Protein AF-A0A6P1ZA01-F1 (afdb_monomer)

Structure (mmCIF, N/CA/C/O backbone):
data_AF-A0A6P1ZA01-F1
#
_entry.id   AF-A0A6P1ZA01-F1
#
loop_
_atom_site.group_PDB
_atom_site.id
_atom_site.type_symbol
_atom_site.label_atom_id
_atom_site.label_alt_id
_atom_site.label_comp_id
_atom_site.label_asym_id
_atom_site.label_entity_id
_atom_site.label_seq_id
_atom_site.pdbx_PDB_ins_code
_atom_site.Cartn_x
_atom_site.Cartn_y
_atom_site.Cartn_z
_atom_site.occupancy
_atom_site.B_iso_or_equiv
_atom_site.auth_seq_id
_atom_site.auth_comp_id
_atom_site.auth_asym_id
_atom_site.auth_atom_id
_atom_site.pdbx_PDB_model_num
ATOM 1 N N . PRO A 1 1 ? 23.780 16.442 -11.120 1.00 73.56 1 PRO A N 1
ATOM 2 C CA . PRO A 1 1 ? 23.187 15.384 -10.263 1.00 73.56 1 PRO A CA 1
ATOM 3 C C . PRO A 1 1 ? 23.096 14.086 -11.079 1.00 73.56 1 PRO A C 1
ATOM 5 O O . PRO A 1 1 ? 22.908 14.188 -12.284 1.00 73.56 1 PRO A O 1
ATOM 8 N N . ARG A 1 2 ? 23.296 12.900 -10.481 1.00 91.25 2 ARG A N 1
ATOM 9 C CA . ARG A 1 2 ? 23.271 11.602 -11.204 1.00 91.25 2 ARG A CA 1
ATOM 10 C C . ARG A 1 2 ? 21.874 10.985 -11.339 1.00 91.25 2 ARG A C 1
ATOM 12 O O . ARG A 1 2 ? 21.724 9.958 -11.985 1.00 91.25 2 ARG A O 1
ATOM 19 N N . ILE A 1 3 ? 20.886 11.590 -10.691 1.00 91.44 3 ILE A N 1
ATOM 20 C CA . ILE A 1 3 ? 19.494 11.155 -10.693 1.00 91.44 3 ILE A CA 1
ATOM 21 C C . ILE A 1 3 ? 18.675 12.330 -11.209 1.00 91.44 3 ILE A C 1
ATOM 23 O O . ILE A 1 3 ? 18.820 13.447 -10.702 1.00 91.44 3 ILE A O 1
ATOM 27 N N . THR A 1 4 ? 17.835 12.055 -12.200 1.00 88.19 4 THR A N 1
ATOM 28 C CA . THR A 1 4 ? 16.836 12.986 -12.722 1.00 88.19 4 THR A CA 1
ATOM 29 C C . THR A 1 4 ? 15.469 12.385 -12.446 1.00 88.19 4 THR A C 1
ATOM 31 O O . THR A 1 4 ? 15.235 11.222 -12.766 1.00 88.19 4 THR A O 1
ATOM 34 N N . VAL A 1 5 ? 14.590 13.157 -11.810 1.00 86.12 5 VAL A N 1
ATOM 35 C CA . VAL A 1 5 ? 13.248 12.707 -11.429 1.00 86.12 5 VAL A CA 1
ATOM 36 C C . VAL A 1 5 ? 12.239 13.353 -12.365 1.00 86.12 5 VAL A C 1
ATOM 38 O O . VAL A 1 5 ? 12.215 14.577 -12.489 1.00 86.12 5 VAL A O 1
ATOM 41 N N . TYR A 1 6 ? 11.414 12.525 -13.000 1.00 84.94 6 TYR A N 1
ATOM 42 C CA . TYR A 1 6 ? 10.334 12.966 -13.873 1.00 84.94 6 TYR A CA 1
ATOM 43 C C . TYR A 1 6 ? 8.983 12.657 -13.208 1.00 84.94 6 TYR A C 1
ATOM 45 O O . TYR A 1 6 ? 8.473 11.547 -13.325 1.00 84.94 6 TYR A O 1
ATOM 53 N N . CYS A 1 7 ? 8.426 13.611 -12.456 1.00 81.69 7 CYS A N 1
ATOM 54 C CA . CYS A 1 7 ? 7.105 13.465 -11.830 1.00 81.69 7 CYS A CA 1
ATOM 55 C C . CYS A 1 7 ? 5.981 13.763 -12.830 1.00 81.69 7 CYS A C 1
ATOM 57 O O . CYS A 1 7 ? 6.139 14.630 -13.682 1.00 81.69 7 CYS A O 1
ATOM 59 N N . GLY A 1 8 ? 4.832 13.089 -12.716 1.00 76.25 8 GLY A N 1
ATOM 60 C CA . GLY A 1 8 ? 3.713 13.298 -13.652 1.00 76.25 8 GLY A CA 1
ATOM 61 C C . GLY A 1 8 ? 4.027 12.868 -15.093 1.00 76.25 8 GLY A C 1
ATOM 62 O O . GLY A 1 8 ? 3.376 13.313 -16.035 1.00 76.25 8 GLY A O 1
ATOM 63 N N . ALA A 1 9 ? 5.049 12.029 -15.261 1.00 83.69 9 ALA A N 1
ATOM 64 C CA . ALA A 1 9 ? 5.422 11.422 -16.525 1.00 83.69 9 ALA A CA 1
ATOM 65 C C . ALA A 1 9 ? 5.039 9.939 -16.506 1.00 83.69 9 ALA A C 1
ATOM 67 O O . ALA A 1 9 ? 5.273 9.239 -15.518 1.00 83.69 9 ALA A O 1
ATOM 68 N N . SER A 1 10 ? 4.475 9.461 -17.606 1.00 87.06 10 SER A N 1
ATOM 69 C CA . SER A 1 10 ? 4.177 8.054 -17.848 1.00 87.06 10 SER A CA 1
ATOM 70 C C . SER A 1 10 ? 4.962 7.563 -19.059 1.00 87.06 10 SER A C 1
ATOM 72 O O . SER A 1 10 ? 5.296 8.329 -19.962 1.00 87.06 10 SER A O 1
ATOM 74 N N . LEU A 1 11 ? 5.290 6.273 -19.066 1.00 89.94 11 LEU A N 1
ATOM 75 C CA . LEU A 1 11 ? 5.929 5.629 -20.206 1.00 89.94 11 LEU A CA 1
ATOM 76 C C . LEU A 1 11 ? 4.939 5.578 -21.378 1.00 89.94 11 LEU A C 1
ATOM 78 O O . LEU A 1 11 ? 3.897 4.938 -21.250 1.00 89.94 11 LEU A O 1
ATOM 82 N N . SER A 1 12 ? 5.259 6.227 -22.499 1.00 90.81 12 SER A N 1
ATOM 83 C CA . SER A 1 12 ? 4.409 6.226 -23.698 1.00 90.81 12 SER A CA 1
ATOM 84 C C . SER A 1 12 ? 4.848 5.175 -24.708 1.00 90.81 12 SER A C 1
ATOM 86 O O . SER A 1 12 ? 4.020 4.443 -25.248 1.00 90.81 12 SER A O 1
ATOM 88 N N . SER A 1 13 ? 6.153 5.071 -24.952 1.00 92.06 13 SER A N 1
ATOM 89 C CA . SER A 1 13 ? 6.725 4.095 -25.871 1.00 92.06 13 SER A CA 1
ATOM 90 C C . SER A 1 13 ? 8.076 3.595 -25.360 1.00 92.06 13 SER A C 1
ATOM 92 O O . SER A 1 13 ? 8.798 4.281 -24.630 1.00 92.06 13 SER A O 1
ATOM 94 N N . TYR A 1 14 ? 8.410 2.357 -25.712 1.00 93.44 14 TYR A N 1
ATOM 95 C CA . TYR A 1 14 ? 9.719 1.783 -25.439 1.00 93.44 14 TYR A CA 1
ATOM 96 C C . TYR A 1 14 ? 10.156 0.898 -26.601 1.00 93.44 14 TYR A C 1
ATOM 98 O O . TYR A 1 14 ? 9.345 0.244 -27.258 1.00 93.44 14 TYR A O 1
ATOM 106 N N . GLY A 1 15 ? 11.460 0.851 -26.832 1.00 94.56 15 GLY A N 1
ATOM 107 C CA . GLY A 1 15 ? 12.078 -0.012 -27.824 1.00 94.56 15 GLY A CA 1
ATOM 108 C C . GLY A 1 15 ? 13.521 -0.341 -27.466 1.00 94.56 15 GLY A C 1
ATOM 109 O O . GLY A 1 15 ? 14.076 0.162 -26.488 1.00 94.56 15 GLY A O 1
ATOM 110 N N . GLY A 1 16 ? 14.136 -1.194 -28.280 1.00 94.75 16 GLY A N 1
ATOM 111 C CA . GLY A 1 16 ? 15.530 -1.595 -28.115 1.00 94.75 16 GLY A CA 1
ATOM 112 C C . GLY A 1 16 ? 15.705 -2.922 -27.379 1.00 94.75 16 GLY A C 1
ATOM 113 O O . GLY A 1 16 ? 14.848 -3.803 -27.438 1.00 94.75 16 GLY A O 1
ATOM 114 N N . TYR A 1 17 ? 16.866 -3.095 -26.754 1.00 94.19 17 TYR A N 1
ATOM 115 C CA . TYR A 1 17 ? 17.308 -4.347 -26.138 1.00 94.19 17 TYR A CA 1
ATOM 116 C C . TYR A 1 17 ? 18.227 -4.069 -24.944 1.00 94.19 17 TYR A C 1
ATOM 118 O O . TYR A 1 17 ? 18.613 -2.931 -24.684 1.00 94.19 17 TYR A O 1
ATOM 126 N N . VAL A 1 18 ? 18.600 -5.118 -24.207 1.00 95.50 18 VAL A N 1
ATOM 127 C CA . VAL A 1 18 ? 19.486 -5.003 -23.038 1.00 95.50 18 VAL A CA 1
ATOM 128 C C . VAL A 1 18 ? 20.779 -4.270 -23.416 1.00 95.50 18 VAL A C 1
ATOM 130 O O . VAL A 1 18 ? 21.517 -4.714 -24.293 1.00 95.50 18 VAL A O 1
ATOM 133 N N . GLY A 1 19 ? 21.055 -3.145 -22.753 1.00 94.31 19 GLY A N 1
ATOM 134 C CA . GLY A 1 19 ? 22.203 -2.278 -23.039 1.00 94.31 19 GLY A CA 1
ATOM 135 C C . GLY A 1 19 ? 21.914 -1.103 -23.981 1.00 94.31 19 GLY A C 1
ATOM 136 O O . GLY A 1 19 ? 22.744 -0.199 -24.055 1.00 94.31 19 GLY A O 1
ATOM 137 N N . LYS A 1 20 ? 20.755 -1.073 -24.653 1.00 95.94 20 LYS A N 1
ATOM 138 C CA . LYS A 1 20 ? 20.313 0.037 -25.506 1.00 95.94 20 LYS A CA 1
ATOM 139 C C . LYS A 1 20 ? 18.785 0.090 -25.606 1.00 95.94 20 LYS A C 1
ATOM 141 O O . LYS A 1 20 ? 18.195 -0.466 -26.532 1.00 95.94 20 LYS A O 1
ATOM 146 N N . PHE A 1 21 ? 18.164 0.764 -24.650 1.00 96.06 21 PHE A N 1
ATOM 147 C CA . PHE A 1 21 ? 16.744 1.085 -24.640 1.00 96.06 21 PHE A CA 1
ATOM 148 C C . PHE A 1 21 ? 16.524 2.529 -25.067 1.00 96.06 21 PHE A C 1
ATOM 150 O O . PHE A 1 21 ? 17.128 3.430 -24.487 1.00 96.06 21 PHE A O 1
ATOM 157 N N . SER A 1 22 ? 15.601 2.718 -26.004 1.00 95.75 22 SER A N 1
ATOM 158 C CA . SER A 1 22 ? 15.036 4.016 -26.364 1.00 95.75 22 SER A CA 1
ATOM 159 C C . SER A 1 22 ? 13.660 4.113 -25.717 1.00 95.75 22 SER A C 1
ATOM 161 O O . SER A 1 22 ? 12.812 3.244 -25.928 1.00 95.75 22 SER A O 1
ATOM 163 N N . ILE A 1 23 ? 13.464 5.119 -24.873 1.00 94.50 23 ILE A N 1
ATOM 164 C CA . ILE A 1 23 ? 12.297 5.272 -24.005 1.00 94.50 23 ILE A CA 1
ATOM 165 C C . ILE A 1 23 ? 11.699 6.648 -24.257 1.00 94.50 23 ILE A C 1
ATOM 167 O O . ILE A 1 23 ? 12.415 7.647 -24.202 1.00 94.50 23 ILE A O 1
ATOM 171 N N . GLU A 1 24 ? 10.392 6.713 -24.468 1.00 93.31 24 GLU A N 1
ATOM 172 C CA . GLU A 1 24 ? 9.660 7.972 -24.508 1.00 93.31 24 GLU A CA 1
ATOM 173 C C . GLU A 1 24 ? 8.727 8.063 -23.309 1.00 93.31 24 GLU A C 1
ATOM 175 O O . GLU A 1 24 ? 8.001 7.125 -22.970 1.00 93.31 24 GLU A O 1
ATOM 180 N N . LEU A 1 25 ? 8.767 9.215 -22.650 1.00 91.00 25 LEU A N 1
ATOM 181 C CA . LEU A 1 25 ? 7.842 9.565 -21.590 1.00 91.00 25 LEU A CA 1
ATOM 182 C C . LEU A 1 25 ? 6.880 10.630 -22.109 1.00 91.00 25 LEU A C 1
ATOM 184 O O . LEU A 1 25 ? 7.324 11.647 -22.648 1.00 91.00 25 LEU A O 1
ATOM 188 N N . SER A 1 26 ? 5.585 10.421 -21.897 1.00 86.81 26 SER A N 1
ATOM 189 C CA . SER A 1 26 ? 4.554 11.444 -22.065 1.00 86.81 26 SER A CA 1
ATOM 190 C C . SER A 1 26 ? 4.236 12.075 -20.719 1.00 86.81 26 SER A C 1
ATOM 192 O O . SER A 1 26 ? 4.100 11.365 -19.721 1.00 86.81 26 SER A O 1
ATOM 194 N N . THR A 1 27 ? 4.067 13.392 -20.673 1.00 75.88 27 THR A N 1
ATOM 195 C CA . THR A 1 27 ? 3.530 14.050 -19.478 1.00 75.88 27 THR A CA 1
ATOM 196 C C . THR A 1 27 ? 2.035 14.242 -19.660 1.00 75.88 27 THR A C 1
ATOM 198 O O . THR A 1 27 ? 1.568 14.916 -20.579 1.00 75.88 27 THR A O 1
ATOM 201 N N . THR A 1 28 ? 1.249 13.607 -18.796 1.00 62.53 28 THR A N 1
ATOM 202 C CA . THR A 1 28 ? -0.173 13.922 -18.711 1.00 62.53 28 THR A CA 1
ATOM 203 C C . THR A 1 28 ? -0.289 15.244 -17.969 1.00 62.53 28 THR A C 1
ATOM 205 O O . THR A 1 28 ? -0.004 15.307 -16.772 1.00 62.53 28 THR A O 1
ATOM 208 N N . ALA A 1 29 ? -0.715 16.301 -18.660 1.00 50.81 29 ALA A N 1
ATOM 209 C CA . ALA A 1 29 ? -1.320 17.457 -18.008 1.00 50.81 29 ALA A CA 1
ATOM 210 C C . ALA A 1 29 ? -2.663 16.993 -17.413 1.00 50.81 29 ALA A C 1
ATOM 212 O O . ALA A 1 29 ? -3.710 17.178 -18.017 1.00 50.81 29 ALA A O 1
ATOM 213 N N . ALA A 1 30 ? -2.623 16.238 -16.315 1.00 46.28 30 ALA A N 1
ATOM 214 C CA . ALA A 1 30 ? -3.816 15.665 -15.707 1.00 46.28 30 ALA A CA 1
ATOM 215 C C . ALA A 1 30 ? -4.289 16.596 -14.591 1.00 46.28 30 ALA A C 1
ATOM 217 O O . ALA A 1 30 ? -3.729 16.604 -13.494 1.00 46.28 30 ALA A O 1
ATOM 218 N N . GLU A 1 31 ? -5.305 17.386 -14.924 1.00 44.19 31 GLU A N 1
ATOM 219 C CA . GLU A 1 31 ? -5.941 18.406 -14.092 1.00 44.19 31 GLU A CA 1
ATOM 220 C C . GLU A 1 31 ? -6.756 17.858 -12.903 1.00 44.19 31 GLU A C 1
ATOM 222 O O . GLU A 1 31 ? -7.190 18.674 -12.103 1.00 44.19 31 GLU A O 1
ATOM 227 N N . ASP A 1 32 ? -6.902 16.539 -12.690 1.00 43.88 32 ASP A N 1
ATOM 228 C CA . ASP A 1 32 ? -7.876 16.052 -11.688 1.00 43.88 32 ASP A CA 1
ATOM 229 C C . ASP A 1 32 ? -7.351 15.213 -10.504 1.00 43.88 32 ASP A C 1
ATOM 231 O O . ASP A 1 32 ? -8.058 15.104 -9.506 1.00 43.88 32 ASP A O 1
ATOM 235 N N . GLU A 1 33 ? -6.130 14.652 -10.507 1.00 51.19 33 GLU A N 1
ATOM 236 C CA . GLU A 1 33 ? -5.710 13.772 -9.384 1.00 51.19 33 GLU A CA 1
ATOM 237 C C . GLU A 1 33 ? -4.216 13.755 -9.012 1.00 51.19 33 GLU A C 1
ATOM 239 O O . GLU A 1 33 ? -3.818 13.033 -8.086 1.00 51.19 33 GLU A O 1
ATOM 244 N N . ALA A 1 34 ? -3.364 14.517 -9.702 1.00 56.12 34 ALA A N 1
ATOM 245 C CA . ALA A 1 34 ? -1.957 14.604 -9.324 1.00 56.12 34 ALA A CA 1
ATOM 246 C C . ALA A 1 34 ? -1.804 15.456 -8.045 1.00 56.12 34 ALA A C 1
ATOM 248 O O . ALA A 1 34 ? -2.391 16.539 -7.969 1.00 56.12 34 ALA A O 1
ATOM 249 N N . PRO A 1 35 ? -1.009 15.021 -7.045 1.00 58.47 35 PRO A N 1
ATOM 250 C CA . PRO A 1 35 ? -0.694 15.869 -5.903 1.00 58.47 35 PRO A CA 1
ATOM 251 C C . PRO A 1 35 ? -0.096 17.189 -6.389 1.00 58.47 35 PRO A C 1
ATOM 253 O O . PRO A 1 35 ? 0.749 17.192 -7.291 1.00 58.47 35 PRO A O 1
ATOM 256 N N . SER A 1 36 ? -0.486 18.305 -5.771 1.00 62.84 36 SER A N 1
ATOM 257 C CA . SER A 1 36 ? 0.152 19.589 -6.065 1.00 62.84 36 SER A CA 1
ATOM 258 C C . SER A 1 36 ? 1.662 19.530 -5.761 1.00 62.84 36 SER A C 1
ATOM 260 O O . SER A 1 36 ? 2.094 18.706 -4.947 1.00 62.84 36 SER A O 1
ATOM 262 N N . PRO A 1 37 ? 2.510 20.351 -6.412 1.00 70.38 37 PRO A N 1
ATOM 263 C CA . PRO A 1 37 ? 3.952 20.310 -6.188 1.00 70.38 37 PRO A CA 1
ATOM 264 C C . PRO A 1 37 ? 4.313 20.419 -4.697 1.00 70.38 37 PRO A C 1
ATOM 266 O O . PRO A 1 37 ? 3.978 21.401 -4.041 1.00 70.38 37 PRO A O 1
ATOM 269 N N . GLY A 1 38 ? 4.996 19.406 -4.158 1.00 68.00 38 GLY A N 1
ATOM 270 C CA . GLY A 1 38 ? 5.358 19.322 -2.737 1.00 68.00 38 GLY A CA 1
ATOM 271 C C . GLY A 1 38 ? 4.285 18.737 -1.806 1.00 68.00 38 GLY A C 1
ATOM 272 O O . GLY A 1 38 ? 4.597 18.440 -0.654 1.00 68.00 38 GLY A O 1
ATOM 273 N N . GLN A 1 39 ? 3.059 18.503 -2.279 1.00 69.75 39 GLN A N 1
ATOM 274 C CA . GLN A 1 39 ? 2.022 17.796 -1.528 1.00 69.75 39 GLN A CA 1
ATOM 275 C C . GLN A 1 39 ? 2.244 16.286 -1.620 1.00 69.75 39 GLN A C 1
ATOM 277 O O . GLN A 1 39 ? 2.400 15.738 -2.711 1.00 69.75 39 GLN A O 1
ATOM 282 N N . TYR A 1 40 ? 2.239 15.612 -0.470 1.00 69.50 40 TYR A N 1
ATOM 283 C CA . TYR A 1 40 ? 2.208 14.156 -0.394 1.00 69.50 40 TYR A CA 1
ATOM 284 C C . TYR A 1 40 ? 0.761 13.666 -0.415 1.00 69.50 40 TYR A C 1
ATOM 286 O O . TYR A 1 40 ? -0.073 14.160 0.343 1.00 69.50 40 TYR A O 1
ATOM 294 N N . VAL A 1 41 ? 0.479 12.668 -1.247 1.00 65.12 41 VAL A N 1
ATOM 295 C CA . VAL A 1 41 ? -0.770 11.905 -1.214 1.00 65.12 41 VAL A CA 1
ATOM 296 C C . VAL A 1 41 ? -0.420 10.441 -0.977 1.00 65.12 41 VAL A C 1
ATOM 298 O O . VAL A 1 41 ? 0.446 9.878 -1.656 1.00 65.12 41 VAL A O 1
ATOM 301 N N . SER A 1 42 ? -1.087 9.828 0.004 1.00 55.38 42 SER A N 1
ATOM 302 C CA . SER A 1 42 ? -0.891 8.417 0.346 1.00 55.38 42 SER A CA 1
ATOM 303 C C . SER A 1 42 ? -1.039 7.541 -0.900 1.00 55.38 42 SER A C 1
ATOM 305 O O . SER A 1 42 ? -1.915 7.776 -1.731 1.00 55.38 42 SER A O 1
ATOM 307 N N . CYS A 1 43 ? -0.135 6.575 -1.072 1.00 59.25 43 CYS A N 1
ATOM 308 C CA . CYS A 1 43 ? -0.052 5.676 -2.234 1.00 59.25 43 CYS A CA 1
ATOM 309 C C . CYS A 1 43 ? 0.190 6.336 -3.615 1.00 59.25 43 CYS A C 1
ATOM 311 O O . CYS A 1 43 ? 0.556 5.621 -4.543 1.00 59.25 43 CYS A O 1
ATOM 313 N N . LYS A 1 44 ? 0.068 7.665 -3.762 1.00 62.06 44 LYS A N 1
ATOM 314 C CA . LYS A 1 44 ? 0.322 8.415 -5.013 1.00 62.06 44 LYS A CA 1
ATOM 315 C C . LYS A 1 44 ? 1.671 9.153 -5.027 1.00 62.06 44 LYS A C 1
ATOM 317 O O . LYS A 1 44 ? 2.199 9.444 -6.096 1.00 62.06 44 LYS A O 1
ATOM 322 N N . GLY A 1 45 ? 2.266 9.413 -3.861 1.00 66.69 45 GLY A N 1
ATOM 323 C CA . GLY A 1 45 ? 3.585 10.043 -3.734 1.00 66.69 45 GLY A CA 1
ATOM 324 C C . GLY A 1 45 ? 3.532 11.570 -3.632 1.00 66.69 45 GLY A C 1
ATOM 325 O O . GLY A 1 45 ? 2.525 12.135 -3.214 1.00 66.69 45 GLY A O 1
ATOM 326 N N . VAL A 1 46 ? 4.647 12.238 -3.952 1.00 69.44 46 VAL A N 1
ATOM 327 C CA . VAL A 1 46 ? 4.789 13.703 -3.857 1.00 69.44 46 VAL A CA 1
ATOM 328 C C . VAL A 1 46 ? 4.682 14.339 -5.239 1.00 69.44 46 VAL A C 1
ATOM 330 O O . VAL A 1 46 ? 5.354 13.904 -6.177 1.00 69.44 46 VAL A O 1
ATOM 333 N N . GLY A 1 47 ? 3.876 15.394 -5.354 1.00 65.44 47 GLY A N 1
ATOM 334 C CA . GLY A 1 47 ? 3.739 16.168 -6.586 1.00 65.44 47 GLY A CA 1
ATOM 335 C C . GLY A 1 47 ? 5.049 16.841 -6.991 1.00 65.44 47 GLY A C 1
ATOM 336 O O . GLY A 1 47 ? 5.759 17.395 -6.149 1.00 65.44 47 GLY A O 1
ATOM 337 N N . GLY A 1 48 ? 5.376 16.809 -8.283 1.00 65.62 48 GLY A N 1
ATOM 338 C CA . GLY A 1 48 ? 6.578 17.443 -8.830 1.00 65.62 48 GLY A CA 1
ATOM 339 C C . GLY A 1 48 ? 6.276 18.573 -9.818 1.00 65.62 48 GLY A C 1
ATOM 340 O O . GLY A 1 48 ? 5.113 18.847 -10.109 1.00 65.62 48 GLY A O 1
ATOM 341 N N . PRO A 1 49 ? 7.317 19.259 -10.318 1.00 64.56 49 PRO A N 1
ATOM 342 C CA . PRO A 1 49 ? 7.162 20.359 -11.265 1.00 64.56 49 PRO A CA 1
ATOM 343 C C . PRO A 1 49 ? 6.609 19.873 -12.612 1.00 64.56 49 PRO A C 1
ATOM 345 O O . PRO A 1 49 ? 6.864 18.744 -13.024 1.00 64.56 49 PRO A O 1
ATOM 348 N N . MET A 1 50 ? 5.888 20.753 -13.310 1.00 60.91 50 MET A N 1
ATOM 349 C CA . MET A 1 50 ? 5.332 20.472 -14.636 1.00 60.91 50 MET A CA 1
ATOM 350 C C . MET A 1 50 ? 6.458 20.288 -15.665 1.00 60.91 50 MET A C 1
ATOM 352 O O . MET A 1 50 ? 7.390 21.092 -15.732 1.00 60.91 50 MET A O 1
ATOM 356 N N . LEU A 1 51 ? 6.375 19.221 -16.457 1.00 65.06 51 LEU A N 1
ATOM 357 C CA . LEU A 1 51 ? 7.422 18.780 -17.382 1.00 65.06 51 LEU A CA 1
ATOM 358 C C . LEU A 1 51 ? 6.995 18.936 -18.855 1.00 65.06 51 LEU A C 1
ATOM 360 O O . LEU A 1 51 ? 5.796 18.930 -19.144 1.00 65.06 51 LEU A O 1
ATOM 364 N N . PRO A 1 52 ? 7.954 19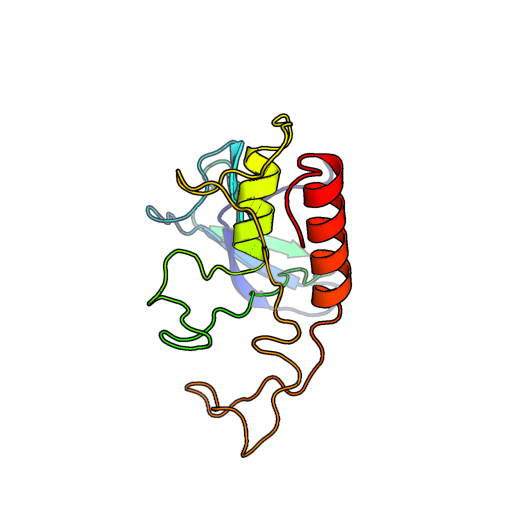.048 -19.799 1.00 65.94 52 PRO A N 1
ATOM 365 C CA . PRO A 1 52 ? 7.668 19.100 -21.235 1.00 65.94 52 PRO A CA 1
ATOM 366 C C . PRO A 1 52 ? 6.905 17.862 -21.723 1.00 65.94 52 PRO A C 1
ATOM 368 O O . PRO A 1 52 ? 7.082 16.773 -21.190 1.00 65.94 52 PRO A O 1
ATOM 371 N N . GLN A 1 53 ? 6.088 18.047 -22.764 1.00 70.25 53 GLN A N 1
ATOM 372 C CA . GLN A 1 53 ? 5.042 17.102 -23.181 1.00 70.25 53 GLN A CA 1
ATOM 373 C C . GLN A 1 53 ? 5.556 15.713 -23.596 1.00 70.25 53 GLN A C 1
ATOM 375 O O . GLN A 1 53 ? 4.880 14.719 -23.347 1.00 70.25 53 GLN A O 1
ATOM 380 N N . ASN A 1 54 ? 6.756 15.643 -24.188 1.00 82.50 54 ASN A N 1
ATOM 381 C CA . ASN A 1 54 ? 7.411 14.401 -24.602 1.00 82.50 54 ASN A CA 1
ATOM 382 C C . ASN A 1 54 ? 8.908 14.452 -24.272 1.00 82.50 54 ASN A C 1
ATOM 384 O O . ASN A 1 54 ? 9.587 15.425 -24.613 1.00 82.50 54 ASN A O 1
ATOM 388 N N . ILE A 1 55 ? 9.428 13.405 -23.628 1.00 88.94 55 ILE A N 1
ATOM 389 C CA . ILE A 1 55 ? 10.833 13.296 -23.213 1.00 88.94 55 ILE A CA 1
ATOM 390 C C . ILE A 1 55 ? 11.406 11.985 -23.748 1.00 88.94 55 ILE A C 1
ATOM 392 O O . ILE A 1 55 ? 10.958 10.914 -23.351 1.00 88.94 55 ILE A O 1
ATOM 396 N N . ALA A 1 56 ? 12.418 12.077 -24.611 1.00 92.06 56 ALA A N 1
ATOM 397 C CA . ALA A 1 56 ? 13.161 10.922 -25.105 1.00 92.06 56 ALA A CA 1
ATOM 398 C C . ALA A 1 56 ? 14.385 10.647 -24.218 1.00 92.06 56 ALA A C 1
ATOM 400 O O . ALA A 1 56 ? 15.164 11.557 -23.918 1.00 92.06 56 ALA A O 1
ATOM 401 N N . LEU A 1 57 ? 14.554 9.392 -23.807 1.00 93.12 57 LEU A N 1
ATOM 402 C CA . LEU A 1 57 ? 15.624 8.915 -22.938 1.00 93.12 57 LEU A CA 1
ATOM 403 C C . LEU A 1 57 ? 16.276 7.665 -23.528 1.00 93.12 57 LEU A C 1
ATOM 405 O O . LEU A 1 57 ? 15.604 6.781 -24.050 1.00 93.12 57 LEU A O 1
ATOM 409 N N . GLU A 1 58 ? 17.591 7.569 -23.365 1.00 94.88 58 GLU A N 1
ATOM 410 C CA . GLU A 1 58 ? 18.361 6.368 -23.680 1.00 94.88 58 GLU A CA 1
ATOM 411 C C . GLU A 1 58 ? 18.872 5.749 -22.378 1.00 94.88 58 GLU A C 1
ATOM 413 O O . GLU A 1 58 ? 19.441 6.446 -21.532 1.00 94.88 58 GLU A O 1
ATOM 418 N N . SER A 1 59 ? 18.688 4.440 -22.203 1.00 94.69 59 SER A N 1
ATOM 419 C CA . SER A 1 59 ? 19.185 3.718 -21.027 1.00 94.69 59 SER A CA 1
ATOM 420 C C . SER A 1 59 ? 19.726 2.339 -21.385 1.00 94.69 59 SER A C 1
ATOM 422 O O . SER A 1 59 ? 19.223 1.669 -22.277 1.00 94.69 59 SER A O 1
ATOM 424 N N . GLY A 1 60 ? 20.731 1.863 -20.649 1.00 96.62 60 GLY A N 1
ATOM 425 C CA . GLY A 1 60 ? 21.190 0.475 -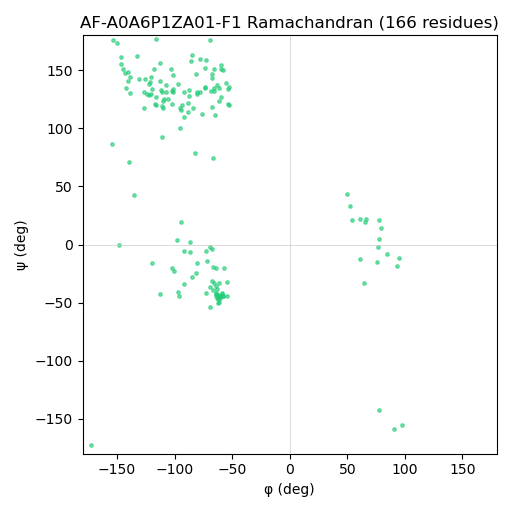20.759 1.00 96.62 60 GLY A CA 1
ATOM 426 C C . GLY A 1 60 ? 20.336 -0.520 -19.965 1.00 96.62 60 GLY A C 1
ATOM 427 O O . GLY A 1 60 ? 20.304 -1.705 -20.297 1.00 96.62 60 GLY A O 1
ATOM 428 N N . VAL A 1 61 ? 19.650 -0.051 -18.917 1.00 95.38 61 VAL A N 1
ATOM 429 C CA . VAL A 1 61 ? 18.906 -0.882 -17.958 1.00 95.38 61 VAL A CA 1
ATOM 430 C C . VAL A 1 61 ? 17.592 -0.199 -17.587 1.00 95.38 61 VAL A C 1
ATOM 432 O O . VAL A 1 61 ? 17.551 1.013 -17.376 1.00 95.38 61 VAL A O 1
ATOM 435 N N . VAL A 1 62 ? 16.528 -0.992 -17.465 1.00 93.69 62 VAL A N 1
ATOM 436 C CA . VAL A 1 62 ? 15.218 -0.552 -16.974 1.00 93.69 62 VAL A CA 1
ATOM 437 C C . VAL A 1 62 ? 14.878 -1.347 -15.720 1.00 93.69 62 VAL A C 1
ATOM 439 O O . VAL A 1 62 ? 15.042 -2.565 -15.690 1.00 93.69 62 VAL A O 1
ATOM 442 N N . VAL A 1 63 ? 14.408 -0.654 -14.685 1.00 94.75 63 VAL A N 1
ATOM 443 C CA . VAL A 1 63 ? 13.919 -1.264 -13.446 1.00 94.75 63 VAL A CA 1
ATOM 444 C C . VAL A 1 63 ? 12.438 -0.936 -13.320 1.00 94.75 63 VAL A C 1
ATOM 446 O O . VAL A 1 63 ? 12.067 0.234 -13.271 1.00 94.75 63 VAL A O 1
ATOM 449 N N . LEU A 1 64 ? 11.596 -1.968 -13.269 1.00 93.12 64 LEU A N 1
ATOM 450 C CA . LEU A 1 64 ? 10.164 -1.814 -13.032 1.00 93.12 64 LEU A CA 1
ATOM 451 C C . LEU A 1 64 ? 9.905 -1.832 -11.527 1.00 93.12 64 LEU A C 1
ATOM 453 O O . LEU A 1 64 ? 10.120 -2.841 -10.859 1.00 93.12 64 LEU A O 1
ATOM 457 N N . ALA A 1 65 ? 9.459 -0.696 -11.003 1.00 93.94 65 ALA A N 1
ATOM 458 C CA . ALA A 1 65 ? 9.133 -0.506 -9.593 1.00 93.94 65 ALA A CA 1
ATOM 459 C C . ALA A 1 65 ? 7.803 0.253 -9.446 1.00 93.94 65 ALA A C 1
ATOM 461 O O . ALA A 1 65 ? 7.685 1.169 -8.640 1.00 93.94 65 ALA A O 1
ATOM 462 N N . THR A 1 66 ? 6.806 -0.112 -10.258 1.00 90.62 66 THR A N 1
ATOM 463 C CA . THR A 1 66 ? 5.485 0.545 -10.326 1.00 90.62 66 THR A CA 1
ATOM 464 C C . THR A 1 66 ? 4.586 0.253 -9.122 1.00 90.62 66 THR A C 1
ATOM 466 O O . THR A 1 66 ? 3.518 0.840 -9.006 1.00 90.62 66 THR A O 1
ATOM 469 N N . GLY A 1 67 ? 5.014 -0.626 -8.213 1.00 91.44 67 GLY A N 1
ATOM 470 C CA . GLY A 1 67 ? 4.286 -0.933 -6.986 1.00 91.44 67 GLY A CA 1
ATOM 471 C C . GLY A 1 67 ? 3.101 -1.868 -7.215 1.00 91.44 67 GLY A C 1
ATOM 472 O O . GLY A 1 67 ? 3.196 -2.824 -7.984 1.00 91.44 67 GLY A O 1
ATOM 473 N N . PHE A 1 68 ? 2.014 -1.616 -6.489 1.00 88.50 68 PHE A N 1
ATOM 474 C CA . PHE A 1 68 ? 0.789 -2.411 -6.499 1.00 88.50 68 PHE A CA 1
ATOM 475 C C . PHE A 1 68 ? -0.429 -1.503 -6.290 1.00 88.50 68 PHE A C 1
ATOM 477 O O . PHE A 1 68 ? -0.295 -0.400 -5.759 1.00 88.50 68 PHE A O 1
ATOM 484 N N . SER A 1 69 ? -1.607 -2.005 -6.651 1.00 86.19 69 SER A N 1
ATOM 485 C CA . SER A 1 69 ? -2.891 -1.387 -6.311 1.00 86.19 69 SER A CA 1
ATOM 486 C C . SER A 1 69 ? -3.527 -2.136 -5.144 1.00 86.19 69 SER A C 1
ATOM 488 O O . SER A 1 69 ? -3.539 -3.368 -5.132 1.00 86.19 69 SER A O 1
ATOM 490 N N . SER A 1 70 ? -4.029 -1.406 -4.149 1.00 86.81 70 SER A N 1
ATOM 491 C CA . SER A 1 70 ? -4.778 -2.002 -3.038 1.00 86.81 70 SER A CA 1
ATOM 492 C C . SER A 1 70 ? -6.114 -2.561 -3.527 1.00 86.81 70 SER A C 1
ATOM 494 O O . SER A 1 70 ? -6.730 -1.990 -4.422 1.00 86.81 70 SER A O 1
ATOM 496 N N . TYR A 1 71 ? -6.574 -3.652 -2.913 1.00 89.50 71 TYR A N 1
ATOM 497 C CA . TYR A 1 71 ? -7.934 -4.145 -3.122 1.00 89.50 71 TYR A CA 1
ATOM 498 C C . TYR A 1 71 ? -8.944 -3.169 -2.511 1.00 89.50 71 TYR A C 1
ATOM 500 O O . TYR A 1 71 ? -8.798 -2.774 -1.350 1.00 89.50 71 TYR A O 1
ATOM 508 N N . THR A 1 72 ? -9.971 -2.821 -3.28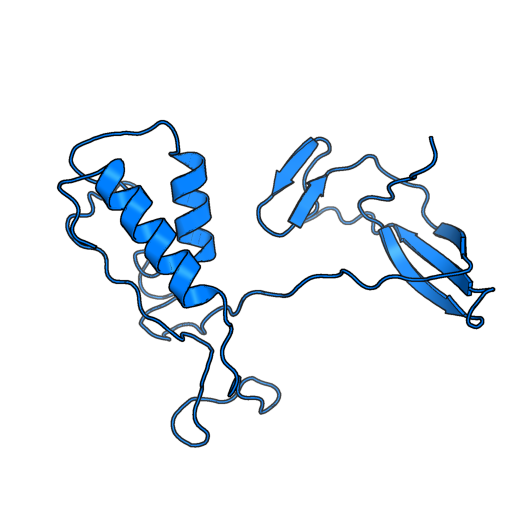1 1.00 89.56 72 THR A N 1
ATOM 509 C CA . THR A 1 72 ? -11.121 -2.051 -2.811 1.00 89.56 72 THR A CA 1
ATOM 510 C C . THR A 1 72 ? -12.331 -2.982 -2.791 1.00 89.56 72 THR A C 1
ATOM 512 O O . THR A 1 72 ? -12.697 -3.474 -3.857 1.00 89.56 72 THR A O 1
ATOM 515 N N . PRO A 1 73 ? -12.935 -3.242 -1.617 1.00 90.75 73 PRO A N 1
ATOM 516 C CA . PRO A 1 73 ? -14.126 -4.078 -1.522 1.00 90.75 73 PRO A CA 1
ATOM 517 C C . PRO A 1 73 ? -15.286 -3.514 -2.344 1.00 90.75 73 PRO A C 1
ATOM 519 O O . PRO A 1 73 ? -15.411 -2.297 -2.510 1.00 90.75 73 PRO A O 1
ATOM 522 N N . HIS A 1 74 ? -16.163 -4.388 -2.828 1.00 88.94 74 HIS A N 1
ATOM 523 C CA . HIS A 1 74 ? -17.382 -3.953 -3.508 1.00 88.94 74 HIS A CA 1
ATOM 524 C C . HIS A 1 74 ? -18.391 -3.375 -2.506 1.00 88.94 74 HIS A C 1
ATOM 526 O O . HIS A 1 74 ? -18.340 -3.657 -1.305 1.00 88.94 74 HIS A O 1
ATOM 532 N N . THR A 1 75 ? -19.334 -2.558 -2.984 1.00 91.19 75 THR A N 1
ATOM 533 C CA . THR A 1 75 ? -20.406 -2.040 -2.125 1.00 91.19 75 THR A CA 1
ATOM 534 C C . THR A 1 75 ? -21.214 -3.196 -1.533 1.00 91.19 75 THR A C 1
ATOM 536 O O . THR A 1 75 ? -21.681 -4.065 -2.263 1.00 91.19 75 THR A O 1
ATOM 539 N N . GLY A 1 76 ? -21.362 -3.201 -0.209 1.00 89.69 76 GLY A N 1
ATOM 540 C CA . GLY A 1 76 ? -22.021 -4.261 0.555 1.00 89.69 76 GLY A CA 1
ATOM 541 C C . GLY A 1 76 ? -21.072 -5.340 1.093 1.00 89.69 76 GLY A C 1
ATOM 542 O O . GLY A 1 76 ? -21.418 -6.012 2.068 1.00 89.69 76 GLY A O 1
ATOM 543 N N . GLU A 1 77 ? -19.846 -5.478 0.571 1.00 90.69 77 GLU A N 1
ATOM 544 C CA . GLU A 1 77 ? -18.864 -6.440 1.094 1.00 90.69 77 GLU A CA 1
ATOM 545 C C . GLU A 1 77 ? -18.473 -6.052 2.531 1.00 90.69 77 GLU A C 1
ATOM 547 O O . GLU A 1 77 ? -17.870 -5.008 2.772 1.00 90.69 77 GLU A O 1
ATOM 552 N N . TYR A 1 78 ? -18.876 -6.863 3.517 1.00 93.06 78 TYR A N 1
ATOM 553 C CA . TYR A 1 78 ? -18.777 -6.540 4.952 1.00 93.06 78 TYR A CA 1
ATOM 554 C C . TYR A 1 78 ? -19.435 -5.201 5.354 1.00 93.06 78 TYR A C 1
ATOM 556 O O . TYR A 1 78 ? -19.110 -4.636 6.399 1.00 93.06 78 TYR A O 1
ATOM 564 N N . GLY A 1 79 ? -20.369 -4.690 4.543 1.00 94.38 79 GLY A N 1
ATOM 565 C CA . GLY A 1 79 ? -20.989 -3.374 4.718 1.00 94.38 79 GLY A CA 1
ATOM 566 C C . GLY A 1 79 ? -20.133 -2.200 4.226 1.00 94.38 79 GLY A C 1
ATOM 567 O O . GLY A 1 79 ? -20.435 -1.053 4.561 1.00 94.38 79 GLY A O 1
ATOM 568 N N . PHE A 1 80 ? -19.073 -2.455 3.450 1.00 94.44 80 PHE A N 1
ATOM 569 C CA . PHE A 1 80 ? -18.274 -1.406 2.817 1.00 94.44 80 PHE A CA 1
ATOM 570 C C . PHE A 1 80 ? -19.133 -0.580 1.851 1.00 94.44 80 PHE A C 1
ATOM 572 O O . PHE A 1 80 ? -19.930 -1.120 1.087 1.00 94.44 80 PHE A O 1
ATOM 579 N N . GLY A 1 81 ? -19.016 0.746 1.908 1.00 92.75 81 GLY A N 1
ATOM 580 C CA . GLY A 1 81 ? -19.839 1.672 1.118 1.00 92.75 81 GLY A CA 1
ATOM 581 C C . GLY A 1 81 ? -21.278 1.864 1.620 1.00 92.75 81 GLY A C 1
ATOM 582 O O . GLY A 1 81 ? -21.912 2.846 1.244 1.00 92.75 81 GLY A O 1
ATOM 583 N N . GLU A 1 82 ? -21.780 0.992 2.499 1.00 94.88 82 GLU A N 1
ATOM 584 C CA . GLU A 1 82 ? -23.094 1.135 3.146 1.00 94.88 82 GLU A CA 1
ATOM 585 C C . GLU A 1 82 ? -22.976 1.758 4.543 1.00 94.88 82 GLU A C 1
ATOM 587 O O . GLU A 1 82 ? -23.763 2.629 4.915 1.00 94.88 82 GLU A O 1
ATOM 592 N N . ASN A 1 83 ? -21.958 1.344 5.302 1.00 93.50 83 ASN A N 1
ATOM 593 C CA . ASN A 1 83 ? -21.666 1.830 6.646 1.00 93.50 83 ASN A CA 1
ATOM 594 C C . ASN A 1 83 ? -20.402 2.695 6.624 1.00 93.50 83 ASN A C 1
ATOM 596 O O . ASN A 1 83 ? -19.340 2.241 6.203 1.00 93.50 83 ASN A O 1
ATOM 600 N N . GLN A 1 84 ? -20.491 3.929 7.127 1.00 89.81 84 GLN A N 1
ATOM 601 C CA . GLN A 1 84 ? -19.351 4.861 7.157 1.00 89.81 84 GLN A CA 1
ATOM 602 C C . GLN A 1 84 ? -18.226 4.406 8.099 1.00 89.81 84 GLN A C 1
ATOM 604 O O . GLN A 1 84 ? -17.093 4.862 7.991 1.00 89.81 84 GLN A O 1
ATOM 609 N N . GLU A 1 85 ? -18.538 3.517 9.038 1.00 92.31 85 GLU A N 1
ATOM 610 C CA . GLU A 1 85 ? -17.605 2.955 10.009 1.00 92.31 85 GLU A CA 1
ATOM 611 C C . GLU A 1 85 ? -16.760 1.819 9.417 1.00 92.31 85 GLU A C 1
ATOM 613 O O . GLU A 1 85 ? -15.747 1.438 10.005 1.00 92.31 85 GLU A O 1
ATOM 618 N N . VAL A 1 86 ? -17.166 1.274 8.265 1.00 95.62 86 VAL A N 1
ATOM 619 C CA . VAL A 1 86 ? -16.425 0.238 7.546 1.00 95.62 86 VAL A CA 1
ATOM 620 C C . VAL A 1 86 ? -15.498 0.920 6.548 1.00 95.62 86 VAL A C 1
ATOM 622 O O . VAL A 1 86 ? -15.935 1.481 5.547 1.00 95.62 86 VAL A O 1
ATOM 625 N N . MET A 1 87 ? -14.199 0.857 6.823 1.00 94.38 87 MET A N 1
ATOM 626 C CA . MET A 1 87 ? -13.155 1.458 5.992 1.00 94.38 87 MET A CA 1
ATOM 627 C C . MET A 1 87 ? -12.016 0.474 5.744 1.00 94.38 87 MET A C 1
ATOM 629 O O . MET A 1 87 ? -11.865 -0.520 6.461 1.00 94.38 87 MET A O 1
ATOM 633 N N . THR A 1 88 ? -11.197 0.749 4.731 1.0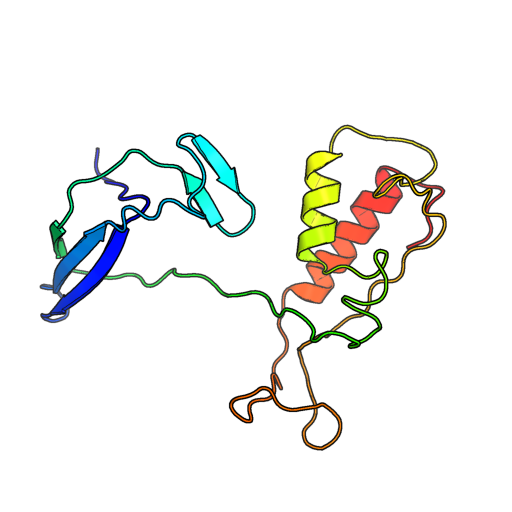0 95.62 88 THR A N 1
ATOM 634 C CA . THR A 1 88 ? -10.065 -0.120 4.410 1.00 95.62 88 THR A CA 1
ATOM 635 C C . THR A 1 88 ? -8.892 0.119 5.366 1.00 95.62 88 THR A C 1
ATOM 637 O O . THR A 1 88 ? -8.777 1.162 6.015 1.00 95.62 88 THR A O 1
ATOM 640 N N . LEU A 1 89 ? -7.980 -0.854 5.462 1.00 94.88 89 LEU A N 1
ATOM 641 C CA . LEU A 1 89 ? -6.770 -0.699 6.274 1.00 94.88 89 LEU A CA 1
ATOM 642 C C . LEU A 1 89 ? -5.901 0.500 5.824 1.00 94.88 89 LEU A C 1
ATOM 644 O O . LEU A 1 89 ? -5.431 1.219 6.705 1.00 94.88 89 LEU A O 1
ATOM 648 N N . PRO A 1 90 ? -5.688 0.760 4.515 1.00 93.19 90 PRO A N 1
ATOM 649 C CA . PRO A 1 90 ? -5.044 1.991 4.058 1.00 93.19 90 PRO A CA 1
ATOM 650 C C . PRO A 1 90 ? -5.716 3.275 4.562 1.00 93.19 90 PRO A C 1
ATOM 652 O O . PRO A 1 90 ? -5.007 4.158 5.043 1.00 93.19 90 PRO A O 1
ATOM 655 N N . ASP A 1 91 ? -7.051 3.358 4.527 1.00 93.06 91 ASP A N 1
ATOM 656 C CA . ASP A 1 91 ? -7.789 4.540 5.003 1.00 93.06 91 ASP A CA 1
ATOM 657 C C . ASP A 1 91 ? -7.591 4.751 6.508 1.00 93.06 91 ASP A C 1
ATOM 659 O O . ASP A 1 91 ? -7.312 5.862 6.963 1.00 93.06 91 ASP A O 1
ATOM 663 N N . LEU A 1 92 ? -7.671 3.668 7.291 1.00 94.25 92 LEU A N 1
ATOM 664 C CA . LEU A 1 92 ? -7.406 3.710 8.728 1.00 94.25 92 LEU A CA 1
ATOM 665 C C . LEU A 1 92 ? -5.973 4.179 9.013 1.00 94.25 92 LEU A C 1
ATOM 667 O O . LEU A 1 92 ? -5.764 5.037 9.866 1.00 94.25 92 LEU A O 1
ATOM 671 N N . LEU A 1 93 ? -4.981 3.636 8.302 1.00 93.50 93 LEU A N 1
ATOM 672 C CA . LEU A 1 93 ? -3.579 4.027 8.465 1.00 93.50 93 LEU A CA 1
ATOM 673 C C . LEU A 1 93 ? -3.346 5.495 8.098 1.00 93.50 93 LEU A C 1
ATOM 675 O O . LEU A 1 93 ? -2.573 6.164 8.782 1.00 93.50 93 LEU A O 1
ATOM 679 N N . GLN A 1 94 ? -4.017 6.003 7.062 1.00 91.19 94 GLN A N 1
ATOM 680 C CA . GLN A 1 94 ? -3.961 7.416 6.705 1.00 91.19 94 GLN A CA 1
ATOM 681 C C . GLN A 1 94 ? -4.524 8.290 7.832 1.00 91.19 94 GLN A C 1
ATOM 683 O O . GLN A 1 94 ? -3.834 9.199 8.288 1.00 91.19 94 GLN A O 1
ATOM 688 N N . LYS A 1 95 ? -5.719 7.971 8.343 1.00 91.88 95 LYS A N 1
ATOM 689 C CA . LYS A 1 95 ? -6.329 8.703 9.466 1.00 91.88 95 LYS A CA 1
ATOM 690 C C . LYS A 1 95 ? -5.434 8.675 10.710 1.00 91.88 95 LYS A C 1
ATOM 692 O O . LYS A 1 95 ? -5.223 9.700 11.349 1.00 91.88 95 LYS A O 1
ATOM 697 N N . LEU A 1 96 ? -4.842 7.523 11.038 1.00 92.00 96 LEU A N 1
ATOM 698 C CA . LEU A 1 96 ? -3.889 7.411 12.151 1.00 92.00 96 LEU A CA 1
ATOM 699 C C . LEU A 1 96 ? -2.617 8.243 11.926 1.00 92.00 96 LEU A C 1
ATOM 701 O O . LEU A 1 96 ? -2.072 8.786 12.884 1.00 92.00 96 LEU A O 1
ATOM 705 N N . ALA A 1 97 ? -2.139 8.352 10.684 1.00 90.38 97 ALA A N 1
ATOM 706 C CA . ALA A 1 97 ? -0.982 9.177 10.351 1.00 90.38 97 ALA A CA 1
ATOM 707 C C . ALA A 1 97 ? -1.282 10.680 10.478 1.00 90.38 97 ALA A C 1
ATOM 709 O O . ALA A 1 97 ? -0.421 11.432 10.932 1.00 90.38 97 ALA A O 1
ATOM 710 N N . GLU A 1 98 ? -2.492 11.109 10.118 1.00 89.00 98 GLU A N 1
ATOM 711 C CA . GLU A 1 98 ? -2.965 12.489 10.289 1.00 89.00 98 GLU A CA 1
ATOM 712 C C . GLU A 1 98 ? -3.103 12.863 11.775 1.00 89.00 98 GLU A C 1
ATOM 714 O O . GLU A 1 98 ? -2.783 13.984 12.161 1.00 89.00 98 GLU A O 1
ATOM 719 N N . MET A 1 99 ? -3.470 11.900 12.625 1.00 87.44 99 MET A N 1
ATOM 720 C CA . MET A 1 99 ? -3.612 12.064 14.080 1.00 87.44 99 MET A CA 1
ATOM 721 C C . MET A 1 99 ? -2.360 11.659 14.874 1.00 87.44 99 MET A C 1
ATOM 723 O O . MET A 1 99 ? -2.446 11.378 16.067 1.00 87.44 99 MET A O 1
ATOM 727 N N . LYS A 1 100 ? -1.181 11.581 14.245 1.00 82.00 100 LYS A N 1
ATOM 728 C CA . LYS A 1 100 ? 0.027 11.001 14.866 1.00 82.00 100 LYS A CA 1
ATOM 729 C C . LYS A 1 100 ? 0.405 11.622 16.222 1.00 82.00 100 LYS A C 1
ATOM 731 O O . LYS A 1 100 ? 0.955 10.926 17.077 1.00 82.00 100 LYS A O 1
ATOM 736 N N . ASP A 1 101 ? 0.130 12.910 16.408 1.00 86.94 101 ASP A N 1
ATOM 737 C CA . ASP A 1 101 ? 0.438 13.641 17.642 1.00 86.94 101 ASP A CA 1
ATOM 738 C C . ASP A 1 101 ? -0.726 13.644 18.654 1.00 86.94 101 ASP A C 1
ATOM 740 O O . ASP A 1 101 ? -0.562 14.092 19.792 1.00 86.94 101 ASP A O 1
ATOM 744 N N . GLU A 1 102 ? -1.891 13.114 18.277 1.00 87.19 102 GLU A N 1
ATOM 745 C CA . GLU A 1 102 ? -3.053 13.002 19.151 1.00 87.19 102 GLU A CA 1
ATOM 746 C C . GLU A 1 102 ? -2.929 11.794 20.080 1.00 87.19 102 GLU A C 1
ATOM 748 O O . GLU A 1 102 ? -2.641 10.668 19.670 1.00 87.19 102 GLU A O 1
ATOM 753 N N . LYS A 1 103 ? -3.174 12.031 21.369 1.00 85.69 103 LYS A N 1
ATOM 754 C CA . LYS A 1 103 ? -3.217 10.996 22.405 1.00 85.69 103 LYS A CA 1
ATOM 755 C C . LYS A 1 103 ? -4.373 11.280 23.344 1.00 85.69 103 LYS A C 1
ATOM 757 O O . LYS A 1 103 ? -4.659 12.435 23.659 1.00 85.69 103 LYS A O 1
ATOM 762 N N . GLY A 1 104 ? -5.023 10.234 23.830 1.00 89.06 104 GLY A N 1
ATOM 763 C CA . GLY A 1 104 ? -6.167 10.372 24.723 1.00 89.06 104 GLY A CA 1
ATOM 764 C C . GLY A 1 104 ? -6.617 9.030 25.266 1.00 89.06 104 GLY A C 1
ATOM 765 O O . GLY A 1 104 ? -5.959 8.028 25.050 1.00 89.06 104 GLY A O 1
ATOM 766 N N . GLY A 1 105 ? -7.746 8.989 25.973 1.00 89.25 105 GLY A N 1
ATOM 767 C CA . GLY A 1 105 ? -8.307 7.711 26.423 1.00 89.25 105 GLY A CA 1
ATOM 768 C C . GLY A 1 105 ? -8.834 6.885 25.249 1.00 89.25 105 GLY A C 1
ATOM 769 O O . GLY A 1 105 ? -8.422 5.748 25.041 1.00 89.25 105 GLY A O 1
ATOM 770 N N . GLN A 1 106 ? -9.718 7.481 24.440 1.00 92.19 106 GLN A N 1
ATOM 771 C CA . GLN A 1 106 ? -10.384 6.799 23.326 1.00 92.19 106 GLN A CA 1
ATOM 772 C C . GLN A 1 106 ? -10.099 7.455 21.985 1.00 92.19 106 GLN A C 1
ATOM 774 O O . GLN A 1 106 ? -10.024 8.681 21.883 1.00 92.19 106 GLN A O 1
ATOM 779 N N . LEU A 1 107 ? -9.994 6.609 20.965 1.00 93.25 107 LEU A N 1
ATOM 780 C CA . LEU A 1 107 ? -9.857 7.000 19.575 1.00 93.25 107 LEU A CA 1
ATOM 781 C C . LEU A 1 107 ? -11.135 7.712 19.117 1.00 93.25 107 LEU A C 1
ATOM 783 O O . LEU A 1 107 ? -12.247 7.247 19.388 1.00 93.25 107 LEU A O 1
ATOM 787 N N . HIS A 1 108 ? -10.976 8.832 18.421 1.00 92.75 108 HIS A N 1
ATOM 788 C CA . HIS A 1 108 ? -12.078 9.533 17.777 1.00 92.75 108 HIS A CA 1
ATOM 789 C C . HIS A 1 108 ? -11.840 9.530 16.269 1.00 92.75 108 HIS A C 1
ATOM 791 O O . HIS A 1 108 ? -10.816 10.014 15.808 1.00 92.75 108 HIS A O 1
ATOM 797 N N . LEU A 1 109 ? -12.773 8.961 15.509 1.00 90.00 109 LEU A N 1
ATOM 798 C CA . LEU A 1 109 ? -12.727 8.917 14.047 1.00 90.00 109 LEU A CA 1
ATOM 799 C C . LEU A 1 109 ? -14.008 9.533 13.501 1.00 90.00 109 LEU A C 1
ATOM 801 O O . LEU A 1 109 ? -15.096 9.171 13.944 1.00 90.00 109 LEU A O 1
ATOM 805 N N . ASP A 1 110 ? -13.873 10.477 12.569 1.00 87.75 110 ASP A N 1
ATOM 806 C CA . ASP A 1 110 ? -14.993 11.105 11.854 1.00 87.75 110 ASP A CA 1
ATOM 807 C C . ASP A 1 110 ? -16.110 11.608 12.792 1.00 87.75 110 ASP A C 1
ATOM 809 O O . ASP A 1 110 ? -17.304 11.400 12.582 1.00 87.75 110 ASP A O 1
ATOM 813 N N . GLY A 1 111 ? -15.704 12.248 13.895 1.00 86.94 111 GLY A N 1
ATOM 814 C CA . GLY A 1 111 ? -16.613 12.799 14.904 1.00 86.94 111 GLY A CA 1
ATOM 815 C C . GLY A 1 111 ? -17.226 11.771 15.862 1.00 86.94 111 GLY A C 1
ATOM 816 O O . GLY A 1 111 ? -18.048 12.138 16.704 1.00 86.94 111 GLY A O 1
ATOM 817 N N . ARG A 1 112 ? -16.834 10.494 15.785 1.00 90.00 112 ARG A N 1
ATOM 818 C CA . ARG A 1 112 ? -17.337 9.422 16.651 1.00 90.00 112 ARG A CA 1
ATOM 819 C C . ARG A 1 112 ? -16.270 8.876 17.579 1.00 90.00 112 ARG A C 1
ATOM 821 O O . ARG A 1 112 ? -15.130 8.653 17.194 1.00 90.00 112 ARG A O 1
ATOM 828 N N . ARG A 1 113 ? -16.686 8.597 18.812 1.00 93.69 1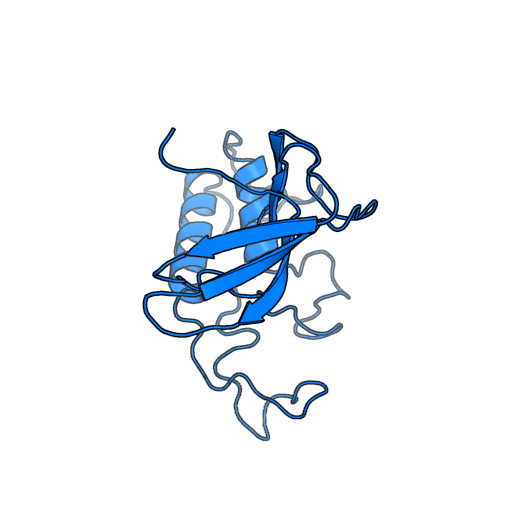13 ARG A N 1
ATOM 829 C CA . ARG A 1 113 ? -15.856 7.976 19.843 1.00 93.69 113 ARG A CA 1
ATOM 830 C C . ARG A 1 113 ? -15.870 6.458 19.684 1.00 93.69 113 ARG A C 1
ATOM 832 O O . ARG A 1 113 ? -16.919 5.830 19.840 1.00 93.69 113 ARG A O 1
ATOM 839 N N . ILE A 1 114 ? -14.710 5.875 19.412 1.00 95.25 114 ILE A N 1
ATOM 840 C CA . ILE A 1 114 ? -14.540 4.445 19.161 1.00 95.25 114 ILE A CA 1
ATOM 841 C C . ILE A 1 114 ? -14.151 3.754 20.467 1.00 95.25 114 ILE A C 1
ATOM 843 O O . ILE A 1 114 ? -13.111 4.031 21.055 1.00 95.25 114 ILE A O 1
ATOM 847 N N . ARG A 1 115 ? -15.021 2.860 20.946 1.00 95.31 115 ARG A N 1
ATOM 848 C CA . ARG A 1 115 ? -14.747 2.017 22.126 1.00 95.31 115 ARG A CA 1
ATOM 849 C C . ARG A 1 115 ? -14.134 0.679 21.744 1.00 95.31 115 ARG A C 1
ATOM 851 O O . ARG A 1 115 ? -13.338 0.128 22.497 1.00 95.31 115 ARG A O 1
ATOM 858 N N . SER A 1 116 ? -14.543 0.156 20.595 1.00 95.75 116 SER A N 1
ATOM 859 C CA . SER A 1 116 ? -14.128 -1.142 20.088 1.00 95.75 116 SER A CA 1
ATOM 860 C C . SER A 1 116 ? -13.965 -1.048 18.582 1.00 95.75 116 SER A C 1
ATOM 862 O O . SER A 1 116 ? -14.819 -0.474 17.907 1.00 95.75 116 SER A O 1
ATOM 864 N N . LEU A 1 117 ? -12.875 -1.606 18.082 1.00 95.88 117 LEU A N 1
ATOM 865 C CA . LEU A 1 117 ? -12.543 -1.712 16.674 1.00 95.88 117 LEU A CA 1
ATOM 866 C C . LEU A 1 117 ? -12.266 -3.183 16.373 1.00 95.88 117 LEU A C 1
ATOM 868 O O . LEU A 1 117 ? -11.687 -3.880 17.196 1.00 95.88 117 LEU A O 1
ATOM 872 N N . ALA A 1 118 ? -12.689 -3.653 15.204 1.00 96.81 118 ALA A N 1
ATOM 873 C CA . ALA A 1 118 ? -12.375 -4.991 14.723 1.00 96.81 118 ALA A CA 1
ATOM 874 C C . ALA A 1 118 ? -11.645 -4.881 13.385 1.00 96.81 118 ALA A C 1
ATOM 876 O O . ALA A 1 118 ? -12.011 -4.063 12.542 1.00 96.81 118 ALA A O 1
ATOM 877 N N . ILE A 1 119 ? -10.626 -5.716 13.187 1.00 96.88 119 ILE A N 1
ATOM 878 C CA . ILE A 1 119 ? -9.898 -5.807 11.921 1.00 96.88 119 ILE A CA 1
ATOM 879 C C . ILE A 1 119 ? -10.210 -7.157 11.279 1.00 96.88 119 ILE A C 1
ATOM 881 O O . ILE A 1 119 ? -9.901 -8.207 11.843 1.00 96.88 119 ILE A O 1
ATOM 885 N N . ILE A 1 120 ? -10.803 -7.131 10.086 1.00 96.38 120 ILE A N 1
ATOM 886 C CA . ILE A 1 120 ? -11.075 -8.336 9.298 1.00 96.38 120 ILE A CA 1
ATOM 887 C C . ILE A 1 120 ? -9.850 -8.622 8.426 1.00 96.38 120 ILE A C 1
ATOM 889 O O . ILE A 1 120 ? -9.410 -7.783 7.640 1.00 96.38 120 ILE A O 1
ATOM 893 N N . HIS A 1 121 ? -9.263 -9.805 8.585 1.00 95.62 121 HIS A N 1
ATOM 894 C CA . HIS A 1 121 ? -8.101 -10.218 7.803 1.00 95.62 121 HIS A CA 1
ATOM 895 C C . HIS A 1 121 ? -8.497 -10.852 6.471 1.00 95.62 121 HIS A C 1
ATOM 897 O O . HIS A 1 121 ? -9.572 -11.424 6.336 1.00 95.62 121 HIS A O 1
ATOM 903 N N . CYS A 1 122 ? -7.557 -10.829 5.523 1.00 94.62 122 CYS A N 1
ATOM 904 C CA . CYS A 1 122 ? -7.684 -11.468 4.208 1.00 94.62 122 CYS A CA 1
ATOM 905 C C . CYS A 1 122 ? -8.846 -10.942 3.345 1.00 94.62 122 CYS A C 1
ATOM 907 O O . CYS A 1 122 ? -9.258 -11.621 2.416 1.00 94.62 122 CYS A O 1
ATOM 909 N N . VAL A 1 123 ? -9.347 -9.731 3.593 1.00 94.25 123 VAL A N 1
ATOM 910 C CA . VAL A 1 123 ? -10.325 -9.094 2.697 1.00 94.25 123 VAL A CA 1
ATOM 911 C C . VAL A 1 123 ? -9.683 -8.897 1.317 1.00 94.25 123 VAL A C 1
ATOM 913 O O . VAL A 1 123 ? -8.591 -8.331 1.226 1.00 94.25 123 VAL A O 1
ATOM 916 N N . GLY A 1 124 ? -10.309 -9.441 0.269 1.00 92.75 124 GLY A N 1
ATOM 917 C CA . GLY A 1 124 ? -9.764 -9.458 -1.095 1.00 92.75 124 GLY A CA 1
ATOM 918 C C . GLY A 1 124 ? -8.504 -10.311 -1.291 1.00 92.75 124 GLY A C 1
ATOM 919 O O . GLY A 1 124 ? -7.712 -10.048 -2.195 1.00 92.75 124 GLY A O 1
ATOM 920 N N . SER A 1 125 ? -8.233 -11.287 -0.420 1.00 94.12 125 SER A N 1
ATOM 921 C CA . SER A 1 125 ? -7.079 -12.194 -0.524 1.00 94.12 125 SER A CA 1
ATOM 922 C C . SER A 1 125 ? -7.414 -13.582 0.004 1.00 94.12 125 SER A C 1
ATOM 924 O O . SER A 1 125 ? -8.253 -13.734 0.882 1.00 94.12 125 SER A O 1
ATOM 926 N N . ARG A 1 126 ? -6.698 -14.612 -0.459 1.00 94.62 126 ARG A N 1
ATOM 927 C CA . ARG A 1 126 ? -6.994 -16.020 -0.137 1.00 94.62 126 ARG A CA 1
ATOM 928 C C . ARG A 1 126 ? -8.457 -16.382 -0.424 1.00 94.62 126 ARG A C 1
ATOM 930 O O . ARG A 1 126 ? -9.049 -17.181 0.302 1.00 94.62 126 ARG A O 1
ATOM 937 N N . GLN A 1 127 ? -9.027 -15.768 -1.457 1.00 92.31 127 GLN A N 1
ATOM 938 C CA . GLN A 1 127 ? -10.384 -16.047 -1.888 1.00 92.31 127 GLN A CA 1
ATOM 939 C C . GLN A 1 127 ? -10.451 -17.472 -2.446 1.00 92.31 127 GLN A C 1
ATOM 941 O O . GLN A 1 127 ? -9.498 -17.974 -3.036 1.00 92.31 127 GLN A O 1
ATOM 946 N N . ILE A 1 128 ? -11.567 -18.142 -2.188 1.00 92.06 128 ILE A N 1
ATOM 947 C CA . ILE A 1 128 ? -11.794 -19.550 -2.525 1.00 92.06 128 ILE A CA 1
ATOM 948 C C . ILE A 1 128 ? -12.824 -19.612 -3.658 1.00 92.06 128 ILE A C 1
ATOM 950 O O . ILE A 1 128 ? -13.942 -19.116 -3.450 1.00 92.06 128 ILE A O 1
ATOM 954 N N . PRO A 1 129 ? -12.494 -20.249 -4.798 1.00 89.75 129 PRO A N 1
ATOM 955 C CA . PRO A 1 129 ? -13.434 -20.466 -5.893 1.00 89.75 129 PRO A CA 1
ATOM 956 C C . PRO A 1 129 ? -14.725 -21.148 -5.433 1.00 89.75 129 PRO A C 1
ATOM 958 O O . PRO A 1 129 ? -14.697 -22.119 -4.675 1.00 89.75 129 PRO A O 1
ATOM 961 N N . GLY A 1 130 ? -15.868 -20.621 -5.875 1.00 85.75 130 GLY A N 1
ATOM 962 C CA . GLY A 1 130 ? -17.199 -21.114 -5.500 1.00 85.75 130 GLY A CA 1
ATOM 963 C C . GLY A 1 130 ? -17.680 -20.714 -4.099 1.00 85.75 130 GLY A C 1
ATOM 964 O O . GLY A 1 130 ? -18.800 -21.060 -3.731 1.00 85.75 130 GLY A O 1
ATOM 965 N N . VAL A 1 131 ? -16.864 -19.994 -3.321 1.00 88.50 131 VAL A N 1
ATOM 966 C CA . VAL A 1 131 ? -17.261 -19.404 -2.027 1.00 88.50 131 VAL A CA 1
ATOM 967 C C . VAL A 1 131 ? -17.281 -17.882 -2.104 1.00 88.50 131 VAL A C 1
ATOM 969 O O . VAL A 1 131 ? -18.192 -17.261 -1.570 1.00 88.50 131 VAL A O 1
ATOM 972 N N . HIS A 1 132 ? -16.267 -17.294 -2.739 1.00 89.06 132 HIS A N 1
ATOM 973 C CA . HIS A 1 132 ? -16.148 -15.849 -2.915 1.00 89.06 132 HIS A CA 1
ATOM 974 C C . HIS A 1 132 ? -16.538 -15.474 -4.342 1.00 89.06 132 HIS A C 1
ATOM 976 O O . HIS A 1 132 ? -16.373 -16.279 -5.261 1.00 89.06 132 HIS A O 1
ATOM 982 N N . GLU A 1 133 ? -17.050 -14.259 -4.504 1.00 85.19 133 GLU A N 1
ATOM 983 C CA . GLU A 1 133 ? -17.420 -13.709 -5.804 1.00 85.19 133 GLU A CA 1
ATOM 984 C C . GLU A 1 133 ? -16.164 -13.336 -6.602 1.00 85.19 133 GLU A C 1
ATOM 986 O O . GLU A 1 133 ? -15.203 -12.793 -6.051 1.00 85.19 133 GLU A O 1
ATOM 991 N N . GLU A 1 134 ? -16.166 -13.692 -7.885 1.00 85.50 134 GLU A N 1
ATOM 992 C CA . GLU A 1 134 ? -15.130 -13.310 -8.846 1.00 85.50 134 GLU A CA 1
ATOM 993 C C . GLU A 1 134 ? -15.263 -11.827 -9.214 1.00 85.50 134 GLU A C 1
ATOM 995 O O . GLU A 1 134 ? -16.361 -11.266 -9.186 1.00 85.50 134 GLU A O 1
ATOM 1000 N N . ASP A 1 135 ? -14.146 -11.199 -9.585 1.00 81.88 135 ASP A N 1
ATOM 1001 C CA . ASP A 1 135 ? -14.165 -9.839 -10.121 1.00 81.88 135 ASP A CA 1
ATOM 1002 C C . ASP A 1 135 ? -14.812 -9.775 -11.522 1.00 81.88 135 ASP A C 1
ATOM 1004 O O . ASP A 1 135 ? -15.156 -10.789 -12.132 1.00 81.88 135 ASP A O 1
ATOM 1008 N N . GLU A 1 136 ? -14.963 -8.566 -12.072 1.00 80.25 136 GLU A N 1
ATOM 1009 C CA . GLU A 1 136 ? -15.568 -8.345 -13.398 1.00 80.25 136 GLU A CA 1
ATOM 1010 C C . GLU A 1 136 ? -14.859 -9.096 -14.543 1.00 80.25 136 GLU A C 1
ATOM 1012 O O . GLU A 1 136 ? -15.447 -9.310 -15.604 1.00 80.25 136 GLU A O 1
ATOM 1017 N N . ASN A 1 137 ? -13.604 -9.508 -14.338 1.00 81.44 137 ASN A N 1
ATOM 1018 C CA . ASN A 1 137 ? -12.798 -10.253 -15.300 1.00 81.44 137 ASN A CA 1
ATOM 1019 C C . ASN A 1 137 ? -12.796 -11.769 -15.029 1.00 81.44 137 ASN A C 1
ATOM 1021 O O . ASN A 1 137 ? -12.109 -12.504 -15.741 1.00 81.44 137 ASN A O 1
ATOM 1025 N N . GLY A 1 138 ? -13.554 -12.245 -14.035 1.00 82.00 138 GLY A N 1
ATOM 1026 C CA . GLY A 1 138 ? -13.595 -13.652 -13.633 1.00 82.00 138 GLY A CA 1
ATOM 1027 C C . GLY A 1 138 ? -12.391 -14.081 -12.790 1.00 82.00 138 GLY A C 1
ATOM 1028 O O . GLY A 1 138 ? -12.047 -15.262 -12.760 1.00 82.00 138 GLY A O 1
ATOM 1029 N N . HIS A 1 139 ? -11.684 -13.142 -12.159 1.00 84.12 139 HIS A N 1
ATOM 1030 C CA . HIS A 1 139 ? -10.510 -13.441 -11.346 1.00 84.12 139 HIS A CA 1
ATOM 1031 C C . HIS A 1 139 ? -10.824 -13.431 -9.849 1.00 84.12 139 HIS A C 1
ATOM 1033 O O . HIS A 1 139 ? -11.615 -12.636 -9.345 1.00 84.12 139 HIS A O 1
ATOM 1039 N N . LEU A 1 140 ? -10.129 -14.309 -9.125 1.00 88.25 140 LEU A N 1
ATOM 1040 C CA . LEU A 1 140 ? -10.125 -14.383 -7.668 1.00 88.25 140 LEU A CA 1
ATOM 1041 C C . LEU A 1 140 ? -8.699 -14.234 -7.153 1.00 88.25 140 LEU A C 1
ATOM 1043 O O . LEU A 1 140 ? -7.758 -14.856 -7.654 1.00 88.25 140 LEU A O 1
ATOM 1047 N N . ASN A 1 141 ? -8.539 -13.465 -6.082 1.00 91.75 141 ASN A N 1
ATOM 1048 C CA . ASN A 1 141 ? -7.255 -13.322 -5.413 1.00 91.75 141 ASN A CA 1
ATOM 1049 C C . ASN A 1 141 ? -7.026 -14.501 -4.464 1.00 91.75 141 ASN A C 1
ATOM 1051 O O . ASN A 1 141 ? -7.182 -14.391 -3.247 1.00 91.75 141 ASN A O 1
ATOM 1055 N N . GLU A 1 142 ? -6.619 -15.643 -5.015 1.00 94.19 142 GLU A N 1
ATOM 1056 C CA . GLU A 1 142 ? -6.336 -16.869 -4.251 1.00 94.19 142 G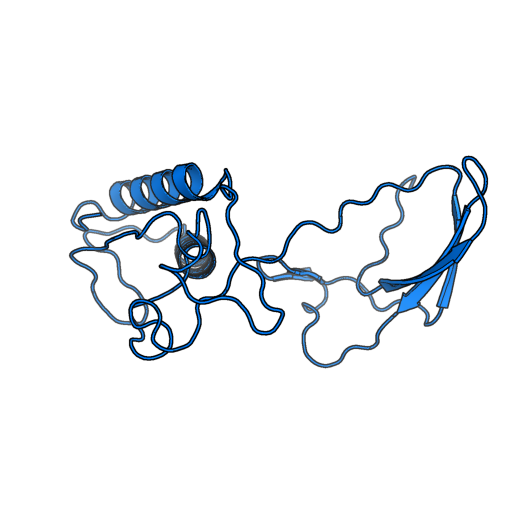LU A CA 1
ATOM 1057 C C . GLU A 1 142 ? -5.045 -16.774 -3.411 1.00 94.19 142 GLU A C 1
ATOM 1059 O O . GLU A 1 142 ? -4.796 -17.572 -2.502 1.00 94.19 142 GLU A O 1
ATOM 1064 N N . TYR A 1 143 ? -4.202 -15.776 -3.680 1.00 93.75 143 TYR A N 1
ATOM 1065 C CA . TYR A 1 143 ? -2.924 -15.582 -3.002 1.00 93.75 143 TYR A CA 1
ATOM 1066 C C . TYR A 1 143 ? -3.053 -14.812 -1.677 1.00 93.75 143 TYR A C 1
ATOM 1068 O O . TYR A 1 143 ? -4.031 -14.125 -1.388 1.00 93.75 143 TYR A O 1
ATOM 1076 N N . CYS A 1 144 ? -2.014 -14.905 -0.844 1.00 95.62 144 CYS A N 1
ATOM 1077 C CA . CYS A 1 144 ? -1.870 -14.088 0.358 1.00 95.62 144 CYS A CA 1
ATOM 1078 C C . CYS A 1 144 ? -1.176 -12.761 0.021 1.00 95.62 144 CYS A C 1
ATOM 1080 O O . CYS A 1 144 ? -0.060 -12.771 -0.496 1.00 95.62 144 CYS A O 1
ATOM 1082 N N . SER A 1 145 ? -1.769 -11.629 0.414 1.00 94.81 145 SER A N 1
ATOM 1083 C CA . SER A 1 145 ? -1.171 -10.293 0.235 1.00 94.81 145 SER A CA 1
ATOM 1084 C C . SER A 1 145 ? 0.083 -10.034 1.082 1.00 94.81 145 SER A C 1
ATOM 1086 O O . SER A 1 145 ? 0.710 -8.988 0.944 1.00 94.81 145 SER A O 1
ATOM 1088 N N . ARG A 1 146 ? 0.475 -10.979 1.952 1.00 95.44 146 ARG A N 1
ATOM 1089 C CA . ARG A 1 146 ? 1.715 -11.029 2.760 1.00 95.44 146 ARG A CA 1
ATOM 1090 C C . ARG A 1 146 ? 1.898 -9.927 3.812 1.00 95.44 146 ARG A C 1
ATOM 1092 O O . ARG A 1 146 ? 2.475 -10.203 4.858 1.00 95.44 146 ARG A O 1
ATOM 1099 N N . VAL A 1 147 ? 1.418 -8.712 3.567 1.00 94.19 147 VAL A N 1
ATOM 1100 C CA . VAL A 1 147 ? 1.661 -7.525 4.403 1.00 94.19 147 VAL A CA 1
ATOM 1101 C C . VAL A 1 147 ? 0.492 -7.183 5.323 1.00 94.19 147 VAL A C 1
ATOM 1103 O O . VAL A 1 147 ? 0.704 -6.556 6.358 1.00 94.19 147 VAL A O 1
ATOM 1106 N N . CYS A 1 148 ? -0.727 -7.623 4.986 1.00 95.12 148 CYS A N 1
ATOM 1107 C CA . CYS A 1 148 ? -1.947 -7.240 5.698 1.00 95.12 148 CYS A CA 1
ATOM 1108 C C . CYS A 1 148 ? -1.891 -7.599 7.189 1.00 95.12 148 CYS A C 1
ATOM 1110 O O . CYS A 1 148 ? -2.194 -6.753 8.018 1.00 95.12 148 CYS A O 1
ATOM 1112 N N . CYS A 1 149 ? -1.417 -8.797 7.555 1.00 97.00 149 CYS A N 1
ATOM 1113 C CA . CYS A 1 149 ? -1.344 -9.211 8.960 1.00 97.00 149 CYS A CA 1
ATOM 1114 C C . CYS A 1 149 ? -0.424 -8.303 9.790 1.00 97.00 149 CYS A C 1
ATOM 1116 O O . CYS A 1 149 ? -0.822 -7.8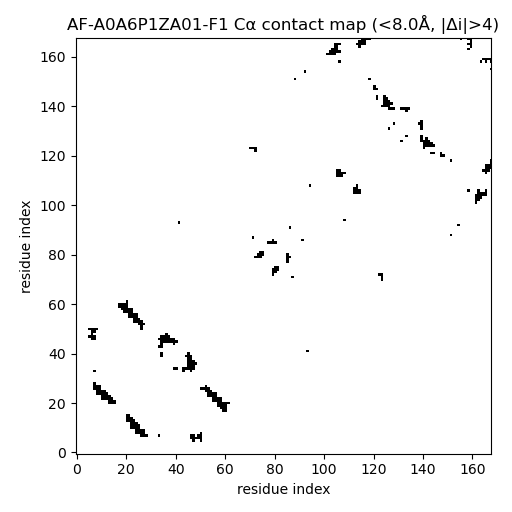19 10.847 1.00 97.00 149 CYS A O 1
ATOM 1118 N N . SER A 1 150 ? 0.795 -8.041 9.311 1.00 97.31 150 SER A N 1
ATOM 1119 C CA . SER A 1 150 ? 1.754 -7.191 10.027 1.00 97.31 150 SER A CA 1
ATOM 1120 C C . SER A 1 150 ? 1.293 -5.736 10.093 1.00 97.31 150 SER A C 1
ATOM 1122 O O . SER A 1 150 ? 1.429 -5.106 11.139 1.00 97.31 150 SER A O 1
ATOM 1124 N N . ALA A 1 151 ? 0.707 -5.215 9.011 1.00 96.06 151 ALA A N 1
ATOM 1125 C CA . ALA A 1 151 ? 0.165 -3.860 8.976 1.00 96.06 151 ALA A CA 1
ATOM 1126 C C . ALA A 1 151 ? -1.005 -3.686 9.961 1.00 96.06 151 ALA A C 1
ATOM 1128 O O . ALA A 1 151 ? -1.037 -2.705 10.701 1.00 96.06 151 ALA A O 1
ATOM 1129 N N . SER A 1 152 ? -1.915 -4.662 10.037 1.00 97.12 152 SER A N 1
ATOM 1130 C CA . SER A 1 152 ? -3.018 -4.667 11.003 1.00 97.12 152 SER A CA 1
ATOM 1131 C C . SER A 1 152 ? -2.531 -4.699 12.450 1.00 97.12 152 SER A C 1
ATOM 1133 O O . SER A 1 152 ? -3.026 -3.938 13.274 1.00 97.12 152 SER A O 1
ATOM 1135 N N . ILE A 1 153 ? -1.538 -5.537 12.765 1.00 97.12 153 ILE A N 1
ATOM 1136 C CA . ILE A 1 153 ? -0.958 -5.603 14.117 1.00 97.12 153 ILE A CA 1
ATOM 1137 C C . ILE A 1 153 ? -0.286 -4.275 14.478 1.00 97.12 153 ILE A C 1
ATOM 1139 O O . ILE A 1 153 ? -0.450 -3.782 15.591 1.00 97.12 153 ILE A O 1
ATOM 1143 N N . ASN A 1 154 ? 0.437 -3.664 13.537 1.00 96.69 154 ASN A N 1
ATOM 1144 C CA . ASN A 1 154 ? 1.057 -2.362 13.757 1.00 96.69 154 ASN A CA 1
ATOM 1145 C C . ASN A 1 154 ? 0.015 -1.264 14.031 1.00 96.69 154 ASN A C 1
ATOM 1147 O O . ASN A 1 154 ? 0.189 -0.472 14.957 1.00 96.69 154 ASN A O 1
ATOM 1151 N N . ALA A 1 155 ? -1.082 -1.247 13.267 1.00 96.12 155 ALA A N 1
ATOM 1152 C CA . ALA A 1 155 ? -2.196 -0.331 13.499 1.00 96.12 155 ALA A CA 1
ATOM 1153 C C . ALA A 1 155 ? -2.829 -0.554 14.882 1.00 96.12 155 ALA A C 1
ATOM 1155 O O . ALA A 1 155 ? -3.017 0.403 15.630 1.00 96.12 155 ALA A O 1
ATOM 1156 N N . ALA A 1 156 ? -3.084 -1.810 15.259 1.00 96.94 156 ALA A N 1
ATOM 1157 C CA . ALA A 1 156 ? -3.638 -2.158 16.565 1.00 96.94 156 ALA A CA 1
ATOM 1158 C C . ALA A 1 156 ? -2.731 -1.709 17.721 1.00 96.94 156 ALA A C 1
ATOM 1160 O O . ALA A 1 156 ? -3.212 -1.107 18.680 1.00 96.94 156 ALA A O 1
ATOM 1161 N N . ASN A 1 157 ? -1.419 -1.938 17.616 1.00 96.12 157 ASN A N 1
ATOM 1162 C CA . ASN A 1 157 ? -0.452 -1.475 18.613 1.00 96.12 157 ASN A CA 1
ATOM 1163 C C . ASN A 1 157 ? -0.442 0.053 18.710 1.00 96.12 157 ASN A C 1
ATOM 1165 O O . ASN A 1 157 ? -0.550 0.588 19.808 1.00 96.12 157 ASN A O 1
ATOM 1169 N N . THR A 1 158 ? -0.405 0.746 17.568 1.00 95.12 158 THR A N 1
ATOM 1170 C CA . THR A 1 158 ? -0.430 2.217 17.517 1.00 95.12 158 THR A CA 1
ATOM 1171 C C . THR A 1 158 ? -1.681 2.773 18.203 1.00 95.12 158 THR A C 1
ATOM 1173 O O . THR A 1 158 ? -1.589 3.694 19.012 1.00 95.12 158 THR A O 1
ATOM 11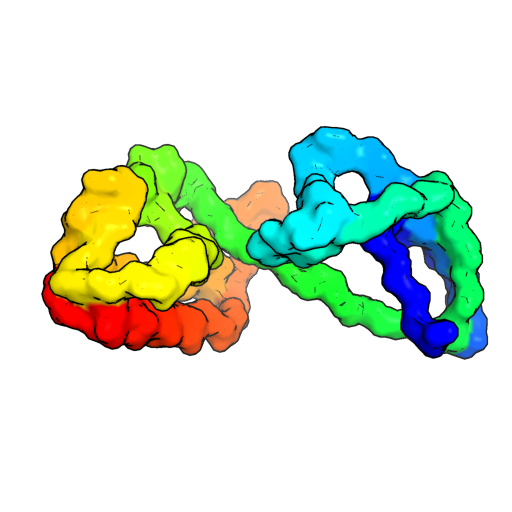76 N N . ILE A 1 159 ? -2.853 2.184 17.939 1.00 95.75 159 ILE A N 1
ATOM 1177 C CA . ILE A 1 159 ? -4.106 2.591 18.583 1.00 95.75 159 ILE A CA 1
ATOM 1178 C C . ILE A 1 159 ? -4.041 2.345 20.090 1.00 95.75 159 ILE A C 1
ATOM 1180 O O . ILE A 1 159 ? -4.394 3.234 20.853 1.00 95.75 159 ILE A O 1
ATOM 1184 N N . ARG A 1 160 ? -3.577 1.176 20.542 1.00 95.12 160 A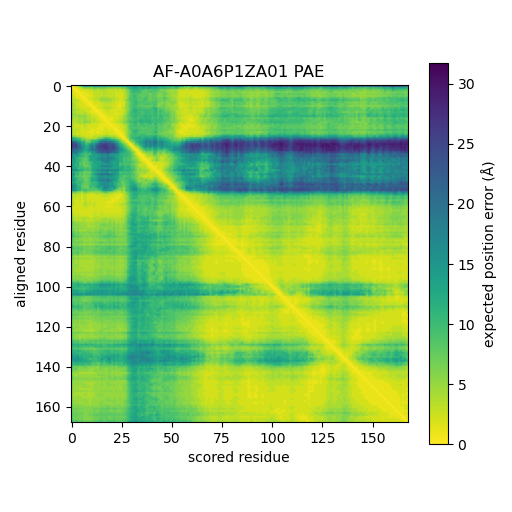RG A N 1
ATOM 1185 C CA . ARG A 1 160 ? -3.516 0.859 21.978 1.00 95.12 160 ARG A CA 1
ATOM 1186 C C . ARG A 1 160 ? -2.503 1.706 22.744 1.00 95.12 160 ARG A C 1
ATOM 1188 O O . ARG A 1 160 ? -2.723 1.982 23.920 1.00 95.12 160 ARG A O 1
ATOM 1195 N N . GLU A 1 161 ? -1.410 2.106 22.101 1.00 94.62 161 GLU A N 1
ATOM 1196 C CA . GLU A 1 161 ? -0.397 2.986 22.689 1.00 94.62 161 GLU A CA 1
ATOM 1197 C C . GLU A 1 161 ? -0.894 4.431 22.817 1.00 94.62 161 GLU A C 1
ATOM 1199 O O . GLU A 1 161 ? -0.664 5.070 23.846 1.00 94.62 161 GLU A O 1
ATOM 1204 N N . SER A 1 162 ? -1.590 4.945 21.800 1.00 94.38 162 SER A N 1
ATOM 1205 C CA . SER A 1 162 ? -2.109 6.320 21.798 1.00 94.38 162 SER A CA 1
ATOM 1206 C C . SER A 1 162 ? -3.465 6.472 22.499 1.00 94.38 162 SER A C 1
ATOM 1208 O O . SER A 1 162 ? -3.751 7.549 23.028 1.00 94.38 162 SER A O 1
ATOM 1210 N N . PHE A 1 163 ? -4.284 5.413 22.511 1.00 96.00 163 PHE A N 1
ATOM 1211 C CA . PHE A 1 163 ? -5.682 5.388 22.964 1.00 96.00 163 PHE A CA 1
ATOM 1212 C C . PHE A 1 163 ? -6.015 4.109 23.767 1.00 96.00 163 PHE A C 1
ATOM 1214 O O . PHE A 1 163 ? -6.758 3.245 23.285 1.00 96.00 163 PHE A O 1
ATOM 1221 N N . PRO A 1 164 ? -5.496 3.961 25.001 1.00 95.12 164 PRO A N 1
ATOM 1222 C CA . PRO A 1 164 ? -5.556 2.714 25.770 1.00 95.12 164 PRO A CA 1
ATOM 1223 C C . PRO A 1 164 ? -6.965 2.249 26.168 1.00 95.12 164 PRO A C 1
ATOM 1225 O O . PRO A 1 164 ? -7.142 1.063 26.444 1.00 95.12 164 PRO A O 1
ATOM 1228 N N . ASP A 1 165 ? -7.971 3.131 26.173 1.00 96.75 165 ASP A N 1
ATOM 1229 C CA . ASP A 1 165 ? -9.364 2.766 26.474 1.00 96.75 165 ASP A CA 1
ATOM 1230 C C . ASP A 1 165 ? -10.132 2.274 25.228 1.00 96.75 165 ASP A C 1
ATOM 1232 O O . ASP A 1 165 ? -11.340 2.018 25.305 1.00 96.75 165 ASP A O 1
ATOM 1236 N N . THR A 1 166 ? -9.469 2.194 24.068 1.00 96.44 166 THR A N 1
ATOM 1237 C CA . THR A 1 166 ? -10.021 1.624 22.831 1.00 96.44 166 THR A CA 1
ATOM 1238 C C . THR A 1 166 ? -9.626 0.156 22.736 1.00 96.44 166 THR A C 1
ATOM 1240 O O . THR A 1 166 ? -8.443 -0.178 22.682 1.00 96.44 166 THR A O 1
ATOM 1243 N N . SER A 1 167 ? -10.614 -0.734 22.688 1.00 96.50 167 SER A N 1
ATOM 1244 C CA . SER A 1 167 ? -10.378 -2.151 22.417 1.00 96.50 167 SER A CA 1
ATOM 1245 C C . SER A 1 167 ? -10.152 -2.359 20.925 1.00 96.50 167 SER A C 1
ATOM 1247 O O . SER A 1 167 ? -10.957 -1.900 20.118 1.00 96.50 167 SER A O 1
ATOM 1249 N N . VAL A 1 168 ? -9.095 -3.083 20.574 1.00 93.62 168 VAL A N 1
ATOM 1250 C CA . VAL A 1 168 ? -8.801 -3.539 19.208 1.00 93.62 168 VAL A CA 1
ATOM 1251 C C . VAL A 1 168 ? -8.633 -5.047 19.225 1.00 93.62 168 VAL A C 1
ATOM 1253 O O . VAL A 1 168 ? -7.964 -5.523 20.174 1.00 93.62 168 VAL A O 1
#

Mean predicted aligned error: 7.64 Å

Radius of gyration: 20.94 Å; Cα contacts (8 Å, |Δi|>4): 207; chains: 1; bounding box: 46×42×55 Å

Solvent-accessible surface area (backbone atoms only — not comparable to full-atom values): 10657 Å² total; per-residue (Å²): 128,99,75,84,86,74,46,67,51,43,82,70,48,78,49,76,49,94,63,46,28,45,36,31,30,33,36,63,90,59,92,83,78,67,45,55,68,76,35,75,38,88,100,75,43,64,20,48,68,92,62,71,62,69,46,83,46,76,40,50,76,86,83,90,78,87,80,81,80,81,82,76,79,54,78,54,53,92,33,24,85,74,37,91,87,46,72,54,69,69,58,52,52,50,54,51,61,77,42,64,88,60,68,49,55,54,43,70,56,97,93,38,81,40,55,67,53,86,85,82,80,60,78,81,23,55,43,46,88,93,77,48,84,58,47,101,84,70,50,66,46,55,52,77,80,83,49,62,68,63,52,50,51,51,51,45,49,53,45,39,73,36,10,63,62,26,46,104

Nearest PDB structures (foldseek):
  7xtd-assembly1_j  TM=2.595E-01  e=3.156E-01  Komagataella phaffii
  7xsx-assembly1_j  TM=2.595E-01  e=3.156E-01  Komagataella phaffii
  7xti-assembly1_j  TM=2.594E-01  e=5.299E-01  Komagataella phaffii
  7xt7-assembly1_j  TM=2.594E-01  e=7.327E-01  Komagataella phaffii

pLDDT: mean 86.89, std 12.24, range [43.88, 97.31]

Sequence (168 aa):
PRITVYCGASLSSYGGYVGKFSIELSTTAAEDEAPSPGQYVSCKGVGGPMLPQNIALESGVVVLATGFSSYTPHTGEYGFGENQEVMTLPDLLQKLAEMKDEKGGQLHLDGRRIRSLAIIHCVGSRQIPGVHEEDENGHLNEYCSRVCCSASINAANTIRESFPDTSV

Organism: NCBI:txid370038

Foldseek 3Di:
DPDDDDFQWDWDDWDDDQQWIKTKIARPPDPPDAADAQDQDPPRGHHHDDDDGMDIDIDNDDDDDNDDDDDDDDCPPVNVVNDPLDDDLSVLVVVCVVCVVAADQFDADPNDTAQEDDDDPQDQALDDPPPDDAPPVRDGRNHHPVCRVVSVVVSQVSRCVRHVSHHD

Secondary structure (DSSP, 8-state):
------TTEEEEEEEEETTEEEEEEEE---TTTSPPBT-EETTTEEB-----SEEEEEES--------PPP-PPTTGGGTTT-TT---HHHHHHHHHHTTT---SSEEETTEEESB----TTTTSS--BTTBPP-TTS----S--SSHHHHHHHHHHHHHHH-TTSB-